Protein AF-A0A7C5VMV7-F1 (afdb_monomer_lite)

Radius of gyration: 16.01 Å; chains: 1; bounding box: 42×40×42 Å

Foldseek 3Di:
DDFPDAFFKKKKKFFKDQADDPPQPDPEQPVVQCCAQQNDVSDPDDDDPNLLPPCVQFKHWDDKDFQQDPDPDDDPDDRDYTRIMMTMIGTPDTDGSVVVVVSVVSVVVSLVVQQPPNDSRMGTVDMDMDTHNDDDDD

Sequence (138 aa):
MEPIRNFDYLILVVRWAYLPSHDAITRNVPSEARRILVGPVATGTKKYPWVLEGLTDFLEIYDFALIKPIEHKVGQGRVGPAEGAIAIYKFKKELSNELLRDVVAKIGNFCEEWKKQGKYGNKIISYEINLAKTLVYR

Structure (mmCIF, N/CA/C/O backbone):
data_AF-A0A7C5VMV7-F1
#
_entry.id   AF-A0A7C5VMV7-F1
#
loop_
_atom_site.group_PDB
_atom_site.id
_atom_site.type_symbol
_atom_site.label_atom_id
_atom_site.label_alt_id
_atom_site.label_comp_id
_atom_site.label_asym_id
_atom_site.label_entity_id
_atom_site.label_seq_id
_atom_site.pdbx_PDB_ins_code
_atom_site.Cartn_x
_atom_site.Cartn_y
_atom_site.Cartn_z
_atom_site.occupancy
_atom_site.B_iso_or_equiv
_atom_site.auth_seq_id
_atom_site.auth_comp_id
_atom_site.auth_asym_id
_atom_site.auth_atom_id
_atom_site.pdbx_PDB_model_num
ATOM 1 N N . MET A 1 1 ? -17.187 19.596 9.063 1.00 40.62 1 MET A N 1
ATOM 2 C CA . MET A 1 1 ? -16.640 18.358 8.470 1.00 40.62 1 MET A CA 1
ATOM 3 C C . MET A 1 1 ? -17.151 17.196 9.292 1.00 40.62 1 MET A C 1
ATOM 5 O O . MET A 1 1 ? -16.853 17.154 10.480 1.00 40.62 1 MET A O 1
ATOM 9 N N . GLU A 1 2 ? -17.966 16.324 8.704 1.00 39.69 2 GLU A N 1
ATOM 10 C CA . GLU A 1 2 ? -18.424 15.108 9.383 1.00 39.69 2 GLU A CA 1
ATOM 11 C C . GLU A 1 2 ? -17.229 14.216 9.760 1.00 39.69 2 GLU A C 1
ATOM 13 O O . GLU A 1 2 ? -16.230 14.184 9.031 1.00 39.69 2 GLU A O 1
ATOM 18 N N . PRO A 1 3 ? -17.280 13.515 10.907 1.00 47.75 3 PRO A N 1
ATOM 19 C CA . PRO A 1 3 ? -16.237 12.573 11.271 1.00 47.75 3 PRO A CA 1
ATOM 20 C C . PRO A 1 3 ? -16.222 11.413 10.266 1.00 47.75 3 PRO A C 1
ATOM 22 O O . PRO A 1 3 ? -17.247 10.791 10.003 1.00 47.75 3 PRO A O 1
ATOM 25 N N . ILE A 1 4 ? -15.037 11.125 9.732 1.00 53.22 4 ILE A N 1
ATOM 26 C CA . ILE A 1 4 ? -14.730 10.003 8.838 1.00 53.22 4 ILE A CA 1
ATOM 27 C C . ILE A 1 4 ? -14.940 8.697 9.637 1.00 53.22 4 ILE A C 1
ATOM 29 O O . ILE A 1 4 ? -14.017 8.203 10.268 1.00 53.22 4 ILE A O 1
ATOM 33 N N . ARG A 1 5 ? -16.171 8.169 9.726 1.00 55.53 5 ARG A N 1
ATOM 34 C CA . ARG A 1 5 ? -16.483 7.007 10.585 1.00 55.53 5 ARG A CA 1
ATOM 35 C C . ARG A 1 5 ? -16.577 5.693 9.801 1.00 55.53 5 ARG A C 1
ATOM 37 O O . ARG A 1 5 ? -17.325 5.593 8.834 1.00 55.53 5 ARG A O 1
ATOM 44 N N . ASN A 1 6 ? -15.878 4.690 10.337 1.00 71.62 6 ASN A N 1
ATOM 45 C CA . ASN A 1 6 ? -15.958 3.244 10.086 1.00 71.62 6 ASN A CA 1
ATOM 46 C C . ASN A 1 6 ? -15.569 2.771 8.679 1.00 71.62 6 ASN A C 1
ATOM 48 O O . ASN A 1 6 ? -16.422 2.526 7.826 1.00 71.62 6 ASN A O 1
ATOM 52 N N . PHE A 1 7 ? -14.265 2.554 8.496 1.00 85.56 7 PHE A N 1
ATOM 53 C CA . PHE A 1 7 ? -13.712 1.750 7.410 1.00 85.56 7 PHE A CA 1
ATOM 54 C C . PHE A 1 7 ? -13.133 0.473 7.994 1.00 85.56 7 PHE A C 1
ATOM 56 O O . PHE A 1 7 ? -12.380 0.527 8.964 1.00 85.56 7 PHE A O 1
ATOM 63 N N . ASP A 1 8 ? -13.447 -0.649 7.363 1.00 89.19 8 ASP A N 1
ATOM 64 C CA . ASP A 1 8 ? -12.906 -1.947 7.752 1.00 89.19 8 ASP A CA 1
ATOM 65 C C . ASP A 1 8 ? -11.625 -2.251 6.969 1.00 89.19 8 ASP A C 1
ATOM 67 O O . ASP A 1 8 ? -10.788 -3.033 7.422 1.00 89.19 8 ASP A O 1
ATOM 71 N N . TYR A 1 9 ? -11.433 -1.587 5.822 1.00 92.00 9 TYR A N 1
ATOM 72 C CA . TYR A 1 9 ? -10.356 -1.872 4.888 1.00 92.00 9 TYR A CA 1
ATOM 73 C C . TYR A 1 9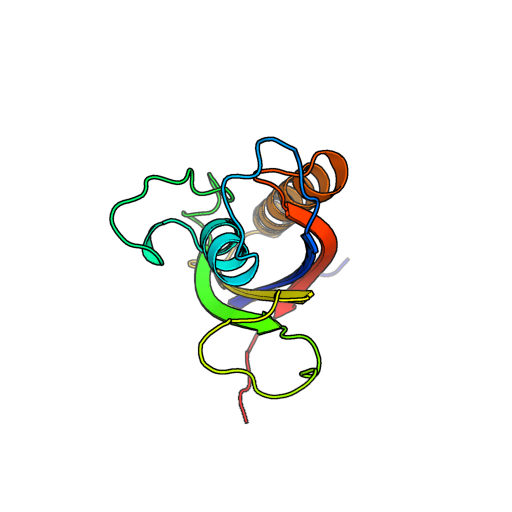 ? -9.650 -0.619 4.369 1.00 92.00 9 TYR A C 1
ATOM 75 O O . TYR A 1 9 ? -10.269 0.415 4.100 1.00 92.00 9 TYR A O 1
ATOM 83 N N . LEU A 1 10 ? -8.347 -0.764 4.146 1.00 93.44 10 LEU A N 1
ATOM 84 C CA . LEU A 1 10 ? -7.505 0.135 3.371 1.00 93.44 10 LEU A CA 1
ATOM 85 C C . LEU A 1 10 ? -7.026 -0.607 2.126 1.00 93.44 10 LEU A C 1
ATOM 87 O O . LEU A 1 10 ? -6.459 -1.691 2.215 1.00 93.44 10 LEU A O 1
ATOM 91 N N . ILE A 1 11 ? -7.240 -0.018 0.959 1.00 93.94 11 ILE A N 1
ATOM 92 C CA . ILE A 1 11 ? -6.864 -0.579 -0.334 1.00 93.94 11 ILE A CA 1
ATOM 93 C C . ILE A 1 11 ? -5.749 0.289 -0.902 1.00 93.94 11 ILE A C 1
ATOM 95 O O . ILE A 1 11 ? -5.941 1.482 -1.130 1.00 93.94 11 ILE A O 1
ATOM 99 N N . LEU A 1 12 ? -4.590 -0.314 -1.136 1.00 93.56 12 LEU A N 1
ATOM 100 C CA . LEU A 1 12 ? -3.444 0.320 -1.765 1.00 93.56 12 LEU A CA 1
ATOM 101 C C . LEU A 1 12 ? -3.254 -0.264 -3.160 1.00 93.56 12 LEU A C 1
ATOM 103 O O . LEU A 1 12 ? -2.938 -1.444 -3.312 1.00 93.56 12 LEU A O 1
ATOM 107 N N . VAL A 1 13 ? -3.402 0.578 -4.174 1.00 93.06 13 VAL A N 1
ATOM 108 C CA . VAL A 1 13 ? -3.059 0.242 -5.556 1.00 93.06 13 VAL A CA 1
ATOM 109 C C . VAL A 1 13 ? -1.739 0.916 -5.883 1.00 93.06 13 VAL A C 1
ATOM 111 O O . VAL A 1 13 ? -1.579 2.106 -5.643 1.00 93.06 13 VAL A O 1
ATOM 114 N N . VAL A 1 14 ? -0.786 0.175 -6.435 1.00 90.69 14 VAL A N 1
ATOM 115 C CA . VAL A 1 14 ? 0.535 0.688 -6.818 1.00 90.69 14 VAL A CA 1
ATOM 116 C C . VAL A 1 14 ? 0.879 0.245 -8.230 1.00 90.69 14 VAL A C 1
ATOM 118 O O . VAL A 1 14 ? 0.661 -0.909 -8.593 1.00 90.69 14 VAL A O 1
ATOM 121 N N . ARG A 1 15 ? 1.455 1.147 -9.026 1.00 87.69 15 ARG A N 1
ATOM 122 C CA . ARG A 1 15 ? 2.067 0.823 -10.321 1.00 87.69 15 ARG A CA 1
ATOM 123 C C . ARG A 1 15 ? 3.576 0.923 -10.221 1.00 87.69 15 ARG A C 1
ATOM 125 O O . ARG A 1 15 ? 4.095 1.878 -9.643 1.00 87.69 15 ARG A O 1
ATOM 132 N N . TRP A 1 16 ? 4.270 -0.038 -10.812 1.00 82.19 16 TRP A N 1
ATOM 133 C CA . TRP A 1 16 ? 5.720 -0.166 -10.709 1.00 82.19 16 TRP A CA 1
ATOM 134 C C . TRP A 1 16 ? 6.387 0.019 -12.069 1.00 82.19 16 TRP A C 1
ATOM 136 O O . TRP A 1 16 ? 5.893 -0.454 -13.088 1.00 82.19 16 TRP A O 1
ATOM 146 N N . ALA A 1 17 ? 7.547 0.669 -12.065 1.00 72.56 17 ALA A N 1
ATOM 147 C CA . ALA A 1 17 ? 8.524 0.603 -13.138 1.00 72.56 17 ALA A CA 1
ATOM 148 C C . ALA A 1 17 ? 9.683 -0.277 -12.678 1.00 72.56 17 ALA A C 1
ATOM 150 O O . ALA A 1 17 ? 10.221 -0.091 -11.580 1.00 72.56 17 ALA A O 1
ATOM 151 N N . TYR A 1 18 ? 10.104 -1.188 -13.551 1.00 69.12 18 TYR A N 1
ATOM 152 C CA . TYR A 1 18 ? 11.410 -1.809 -13.417 1.00 69.12 18 TYR A CA 1
ATOM 153 C C . TYR A 1 18 ? 12.468 -0.808 -13.881 1.00 69.12 18 TYR A C 1
ATOM 155 O O . TYR A 1 18 ? 12.476 -0.400 -15.043 1.00 69.12 18 TYR A O 1
ATOM 163 N N . LEU A 1 19 ? 13.344 -0.403 -12.966 1.00 65.19 19 LEU A N 1
ATOM 164 C CA . LEU A 1 19 ? 14.512 0.407 -13.280 1.00 65.19 19 LEU A CA 1
ATOM 165 C C . LEU A 1 19 ? 15.744 -0.480 -13.118 1.00 65.19 19 LEU A C 1
ATOM 167 O O . LEU A 1 19 ? 16.215 -0.646 -11.990 1.00 65.19 19 LEU A O 1
ATOM 171 N N . PRO A 1 20 ? 16.264 -1.079 -14.203 1.00 55.56 20 PRO A N 1
ATOM 172 C CA . PRO A 1 20 ? 17.488 -1.854 -14.108 1.00 55.56 20 PRO A CA 1
ATOM 173 C C . PRO A 1 20 ? 18.629 -0.927 -13.674 1.00 55.56 20 PRO A C 1
ATOM 175 O O . PRO A 1 20 ? 19.064 -0.073 -14.441 1.00 55.56 20 PRO A O 1
ATOM 178 N N . SER A 1 21 ? 19.116 -1.087 -12.445 1.00 53.41 21 SER A N 1
ATOM 179 C CA . SER A 1 21 ? 20.446 -0.615 -12.058 1.00 53.41 21 SER A CA 1
ATOM 180 C C . SER A 1 21 ? 21.458 -1.740 -12.280 1.00 53.41 21 SER A C 1
ATOM 182 O O . SER A 1 21 ? 21.088 -2.917 -12.286 1.00 53.41 21 SER A O 1
ATOM 184 N N . HIS A 1 22 ? 22.739 -1.396 -12.455 1.00 49.38 22 HIS A N 1
ATOM 185 C CA . HIS A 1 22 ? 23.814 -2.390 -12.587 1.00 49.38 22 HIS A CA 1
ATOM 186 C C . HIS A 1 22 ? 23.861 -3.386 -11.407 1.00 49.38 22 HIS A C 1
ATOM 188 O O . HIS A 1 22 ? 24.252 -4.532 -11.610 1.00 49.38 22 HIS A O 1
ATOM 194 N N . ASP A 1 23 ? 23.353 -2.986 -10.233 1.00 43.16 23 ASP A N 1
ATOM 195 C CA . ASP A 1 23 ? 23.278 -3.787 -9.002 1.00 43.16 23 ASP A CA 1
ATOM 196 C C . ASP A 1 23 ? 21.878 -4.375 -8.718 1.00 43.16 23 ASP A C 1
ATOM 198 O O . ASP A 1 23 ? 21.591 -4.817 -7.602 1.00 43.16 23 ASP A O 1
ATOM 202 N N . ALA A 1 24 ? 20.952 -4.358 -9.684 1.00 47.16 24 ALA A N 1
ATOM 203 C CA . ALA A 1 24 ? 19.600 -4.872 -9.474 1.00 47.16 24 ALA A CA 1
ATOM 204 C C . ALA A 1 24 ? 19.610 -6.406 -9.308 1.00 47.16 24 ALA A C 1
ATOM 206 O O . ALA A 1 24 ? 19.639 -7.170 -10.272 1.00 47.16 24 ALA A O 1
ATOM 207 N N . ILE A 1 25 ? 19.540 -6.869 -8.055 1.00 47.16 25 ILE A N 1
ATOM 208 C CA . ILE A 1 25 ? 19.552 -8.298 -7.681 1.00 47.16 25 ILE A CA 1
ATOM 209 C C . ILE A 1 25 ? 18.285 -9.037 -8.162 1.00 47.16 25 ILE A C 1
ATOM 211 O O . ILE A 1 25 ? 18.271 -10.267 -8.254 1.00 47.16 25 ILE A O 1
ATOM 215 N N . THR A 1 26 ? 17.195 -8.323 -8.465 1.00 49.25 26 THR A N 1
ATOM 216 C CA . THR A 1 26 ? 15.878 -8.937 -8.685 1.00 49.25 26 THR A CA 1
ATOM 217 C C . THR A 1 26 ? 15.340 -8.666 -10.086 1.00 49.25 26 THR A C 1
ATOM 219 O O . THR A 1 26 ? 15.175 -7.528 -10.503 1.00 49.25 26 THR A O 1
ATOM 222 N N . ARG A 1 27 ? 15.052 -9.747 -10.823 1.00 52.59 27 ARG A N 1
ATOM 223 C CA . ARG A 1 27 ? 14.451 -9.710 -12.171 1.00 52.59 27 ARG A CA 1
ATOM 224 C C . ARG A 1 27 ? 12.914 -9.786 -12.158 1.00 52.59 27 ARG A C 1
ATOM 226 O O . ARG A 1 27 ? 12.304 -9.702 -13.215 1.00 52.59 27 ARG A O 1
ATOM 233 N N . ASN A 1 28 ? 12.294 -9.956 -10.982 1.00 60.16 28 ASN A N 1
ATOM 234 C CA . ASN A 1 28 ? 10.862 -10.241 -10.828 1.00 60.16 28 ASN A CA 1
ATOM 235 C C . ASN A 1 28 ? 10.148 -9.196 -9.950 1.00 60.16 28 ASN A C 1
ATOM 237 O O . ASN A 1 28 ? 9.960 -9.404 -8.749 1.00 60.16 28 ASN A O 1
ATOM 241 N N . VAL A 1 29 ? 9.652 -8.128 -10.584 1.00 63.09 29 VAL A N 1
ATOM 242 C CA . VAL A 1 29 ? 8.714 -7.143 -9.998 1.00 63.09 29 VAL A CA 1
ATOM 243 C C . VAL A 1 29 ? 7.538 -7.806 -9.243 1.00 63.09 29 VAL A C 1
ATOM 245 O O . VAL A 1 29 ? 7.231 -7.361 -8.139 1.00 63.09 29 VAL A O 1
ATOM 248 N N . PRO A 1 30 ? 6.924 -8.912 -9.731 1.00 66.06 30 PRO A N 1
ATOM 249 C CA . PRO A 1 30 ? 5.849 -9.624 -9.025 1.00 66.06 30 PRO A CA 1
ATOM 250 C C . PRO A 1 30 ? 6.167 -10.054 -7.585 1.00 66.06 30 PRO A C 1
ATOM 252 O O . PRO A 1 30 ? 5.376 -9.835 -6.666 1.00 66.06 30 PRO A O 1
ATOM 255 N N . SER A 1 31 ? 7.321 -10.696 -7.377 1.00 68.31 31 SER A N 1
ATOM 256 C CA . SER A 1 31 ? 7.712 -11.208 -6.059 1.00 68.31 31 SER A CA 1
ATOM 257 C C . SER A 1 31 ? 8.140 -10.088 -5.120 1.00 68.31 31 SER A C 1
ATOM 259 O O . SER A 1 31 ? 7.908 -10.184 -3.918 1.00 68.31 31 SER A O 1
ATOM 261 N N . GLU A 1 32 ? 8.736 -9.028 -5.667 1.00 73.50 32 GLU A N 1
ATOM 262 C CA . GLU A 1 32 ? 9.145 -7.863 -4.887 1.00 73.50 32 GLU A CA 1
ATOM 263 C C . GLU A 1 32 ? 7.936 -7.037 -4.456 1.00 73.50 32 GLU A C 1
ATOM 265 O O . GLU A 1 32 ? 7.811 -6.754 -3.272 1.00 73.50 32 GLU A O 1
ATOM 270 N N . ALA A 1 33 ? 6.983 -6.748 -5.347 1.00 78.06 33 ALA A N 1
ATOM 271 C CA . ALA A 1 33 ? 5.763 -6.021 -4.989 1.00 78.06 33 ALA A CA 1
ATOM 272 C C . ALA A 1 33 ? 5.016 -6.701 -3.831 1.00 78.06 33 ALA A C 1
ATOM 274 O O . ALA A 1 33 ? 4.597 -6.037 -2.884 1.00 78.06 33 ALA A O 1
ATOM 275 N N . ARG A 1 34 ? 4.925 -8.039 -3.849 1.00 78.12 34 ARG A N 1
ATOM 276 C CA . ARG A 1 34 ? 4.353 -8.792 -2.727 1.00 78.12 34 ARG A CA 1
ATOM 277 C C . ARG A 1 34 ? 5.170 -8.607 -1.452 1.00 78.12 34 ARG A C 1
ATOM 279 O O . ARG A 1 34 ? 4.604 -8.253 -0.430 1.00 78.12 34 ARG A O 1
ATOM 286 N N . ARG A 1 35 ? 6.490 -8.803 -1.496 1.00 75.12 35 ARG A N 1
ATOM 287 C CA . ARG A 1 35 ? 7.370 -8.623 -0.323 1.00 75.12 35 ARG A CA 1
ATOM 288 C C . ARG A 1 35 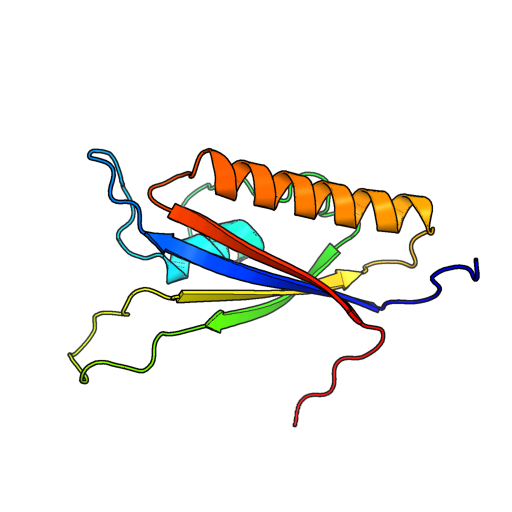? 7.263 -7.227 0.281 1.00 75.12 35 ARG A C 1
ATOM 290 O O . ARG A 1 35 ? 7.201 -7.090 1.496 1.00 75.12 35 ARG A O 1
ATOM 297 N N . ILE A 1 36 ? 7.235 -6.215 -0.574 1.00 77.62 36 ILE A N 1
ATOM 298 C CA . ILE A 1 36 ? 7.239 -4.808 -0.197 1.00 7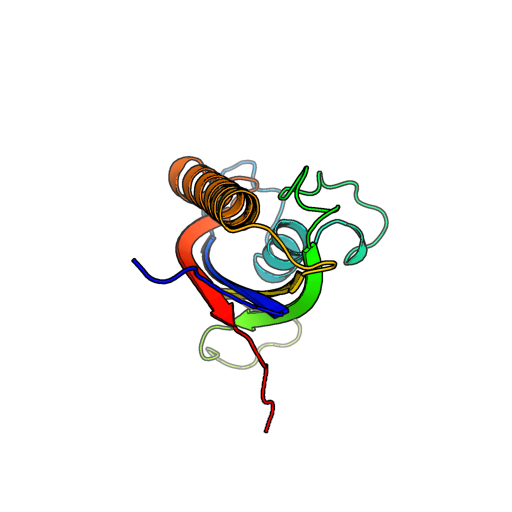7.62 36 ILE A CA 1
ATOM 299 C C . ILE A 1 36 ? 5.932 -4.429 0.505 1.00 77.62 36 ILE A C 1
ATOM 301 O O . ILE A 1 36 ? 5.966 -3.811 1.567 1.00 77.62 36 ILE A O 1
ATOM 305 N N . LEU A 1 37 ? 4.791 -4.826 -0.064 1.00 82.50 37 LEU A N 1
ATOM 306 C CA . LEU A 1 37 ? 3.474 -4.422 0.436 1.00 82.50 37 LEU A CA 1
ATOM 307 C C . LEU A 1 37 ? 2.938 -5.346 1.537 1.00 82.50 37 LEU A C 1
ATOM 309 O O . LEU A 1 37 ? 2.221 -4.896 2.427 1.00 82.50 37 LEU A O 1
ATOM 313 N N . VAL A 1 38 ? 3.274 -6.635 1.483 1.00 77.75 38 VAL A N 1
ATOM 314 C CA . VAL A 1 38 ? 2.706 -7.680 2.353 1.00 77.75 38 VAL A CA 1
ATOM 315 C C . VAL A 1 38 ? 3.671 -8.089 3.467 1.00 77.75 38 VAL A C 1
ATOM 317 O O . VAL A 1 38 ? 3.241 -8.552 4.520 1.00 77.75 38 VAL A O 1
ATOM 320 N N . GLY A 1 39 ? 4.974 -7.886 3.275 1.00 67.38 39 GLY A N 1
ATOM 321 C CA . GLY A 1 39 ? 5.996 -8.279 4.236 1.00 67.38 39 GLY A CA 1
ATOM 322 C C . GLY A 1 39 ? 6.436 -9.750 4.125 1.00 67.38 39 GLY A C 1
ATOM 323 O O . GLY A 1 39 ? 6.000 -10.497 3.242 1.00 67.38 39 GLY A O 1
ATOM 324 N N . PRO A 1 40 ? 7.342 -10.184 5.020 1.00 55.00 40 PRO A N 1
ATOM 325 C CA . PRO A 1 40 ? 8.079 -11.445 4.904 1.00 55.00 40 PRO A CA 1
ATOM 326 C C . PRO A 1 40 ? 7.240 -12.713 5.114 1.00 55.00 40 PRO A C 1
ATOM 328 O O . PRO A 1 40 ? 7.666 -13.775 4.673 1.00 55.00 40 PRO A O 1
ATOM 331 N N . VAL A 1 41 ? 6.034 -12.630 5.694 1.00 50.66 41 VAL A N 1
ATOM 332 C CA . VAL A 1 41 ? 5.124 -13.790 5.857 1.00 50.66 41 VAL A CA 1
ATOM 333 C C . VAL A 1 41 ? 4.764 -14.423 4.500 1.00 50.66 41 VAL A C 1
ATOM 335 O O . VAL A 1 41 ? 4.421 -15.599 4.418 1.00 50.66 41 VAL A O 1
ATOM 338 N N . ALA A 1 42 ? 4.907 -13.668 3.407 1.00 51.00 42 ALA A N 1
ATOM 339 C CA . ALA A 1 42 ? 4.627 -14.121 2.051 1.00 51.00 42 ALA A CA 1
ATOM 340 C C . ALA A 1 42 ? 5.811 -14.796 1.325 1.00 51.00 42 ALA A C 1
ATOM 342 O O . ALA A 1 42 ? 5.646 -15.185 0.166 1.00 51.00 42 ALA A O 1
ATOM 343 N N . THR A 1 43 ? 7.000 -14.936 1.935 1.00 43.56 43 THR A N 1
ATOM 344 C CA . THR A 1 43 ? 8.169 -15.548 1.272 1.00 43.56 43 THR A CA 1
ATOM 345 C C . THR A 1 43 ? 9.027 -16.399 2.208 1.00 43.56 43 THR A C 1
ATOM 347 O O . THR A 1 43 ? 9.142 -16.091 3.383 1.00 43.56 43 THR A O 1
ATOM 350 N N . GLY A 1 44 ? 9.659 -17.454 1.671 1.00 45.06 44 GLY A N 1
ATOM 351 C CA . GLY A 1 44 ? 10.640 -18.288 2.384 1.00 45.06 44 GLY A CA 1
ATOM 352 C C . GLY A 1 44 ? 11.873 -17.527 2.913 1.00 45.06 44 GLY A C 1
ATOM 353 O O . GLY A 1 44 ? 11.874 -16.308 2.999 1.00 45.06 44 GLY A O 1
ATOM 354 N N . THR A 1 45 ? 12.956 -18.246 3.223 1.00 45.25 45 THR A N 1
ATOM 355 C CA . THR A 1 45 ? 14.119 -17.875 4.078 1.00 45.25 45 THR A CA 1
ATOM 356 C C . THR A 1 45 ? 14.853 -16.528 3.871 1.00 45.25 45 THR A C 1
ATOM 358 O O . THR A 1 45 ? 15.779 -16.233 4.629 1.00 45.25 45 THR A O 1
ATOM 361 N N . LYS A 1 46 ? 14.491 -15.674 2.905 1.00 49.03 46 LYS A N 1
ATOM 362 C CA . LYS A 1 46 ? 15.117 -14.355 2.711 1.00 49.03 46 LYS A CA 1
ATOM 363 C C . LYS A 1 46 ? 14.515 -13.306 3.654 1.00 49.03 46 LYS A C 1
ATOM 365 O O . LYS A 1 46 ? 13.330 -13.000 3.577 1.00 49.03 46 LYS A O 1
ATOM 370 N N . LYS A 1 47 ? 15.360 -12.706 4.497 1.00 47.62 47 LYS A N 1
ATOM 371 C CA . LYS A 1 47 ? 15.003 -11.589 5.384 1.00 47.62 47 LYS A CA 1
ATOM 372 C C . LYS A 1 47 ? 14.957 -10.282 4.588 1.00 47.62 47 LYS A C 1
ATOM 374 O O . LYS A 1 47 ? 15.995 -9.674 4.350 1.00 47.62 47 LYS A O 1
ATOM 379 N N . TYR A 1 48 ? 13.765 -9.867 4.173 1.00 50.22 48 TYR A N 1
ATOM 380 C CA . TYR A 1 48 ? 13.523 -8.503 3.700 1.00 50.22 48 TYR A CA 1
ATOM 381 C C . TYR A 1 48 ? 12.941 -7.678 4.855 1.00 50.22 48 TYR A C 1
ATOM 383 O O . TYR A 1 48 ? 12.089 -8.204 5.579 1.00 50.22 48 TYR A O 1
ATOM 391 N N . PRO A 1 49 ? 13.375 -6.421 5.055 1.00 53.50 49 PRO A N 1
ATOM 392 C CA . PRO A 1 49 ? 12.730 -5.540 6.019 1.00 53.50 49 PRO A CA 1
ATOM 393 C C . PRO A 1 49 ? 11.273 -5.345 5.591 1.00 53.50 49 PRO A C 1
ATOM 395 O O . PRO A 1 49 ? 10.992 -5.093 4.417 1.00 53.50 49 PRO A O 1
ATOM 398 N N . TRP A 1 50 ? 10.333 -5.518 6.518 1.00 62.28 50 TRP A N 1
ATOM 399 C CA . TRP A 1 50 ? 8.936 -5.221 6.233 1.00 62.28 50 TRP A CA 1
ATOM 400 C C . TRP A 1 50 ? 8.804 -3.712 6.069 1.00 62.28 50 TRP A C 1
ATOM 402 O O . TRP A 1 50 ? 9.055 -2.962 7.004 1.00 62.28 50 TRP A O 1
ATOM 412 N N . VAL A 1 51 ? 8.469 -3.262 4.863 1.00 63.06 51 VAL A N 1
ATOM 413 C CA . VAL A 1 51 ? 8.645 -1.847 4.520 1.00 63.06 51 VAL A CA 1
ATOM 414 C C . VAL A 1 51 ? 7.515 -0.952 5.045 1.00 63.06 51 VAL A C 1
ATOM 416 O O . VAL A 1 51 ? 7.690 0.256 5.156 1.00 63.06 51 VAL A O 1
ATOM 419 N N . LEU A 1 52 ? 6.386 -1.541 5.452 1.00 71.94 52 LEU A N 1
ATOM 420 C CA . LEU A 1 52 ? 5.314 -0.864 6.192 1.00 71.94 52 LEU A CA 1
ATOM 421 C C . LEU A 1 52 ? 5.512 -1.009 7.710 1.00 71.94 52 LEU A C 1
ATOM 423 O O . LEU A 1 52 ? 4.605 -1.393 8.452 1.00 71.94 52 LEU A O 1
ATOM 427 N N . GLU A 1 53 ? 6.733 -0.745 8.164 1.00 69.00 53 GLU A N 1
ATOM 428 C CA . GLU A 1 53 ? 7.110 -0.820 9.571 1.00 69.00 53 GLU A CA 1
ATOM 429 C C . GLU A 1 53 ? 6.246 0.123 10.430 1.00 69.00 53 GLU A C 1
ATOM 431 O O . GLU A 1 53 ? 5.915 1.245 10.040 1.00 69.00 53 GLU A O 1
ATOM 436 N N . GLY A 1 54 ? 5.829 -0.347 11.609 1.00 75.50 54 GLY A N 1
ATOM 437 C CA . GLY A 1 54 ? 5.012 0.439 12.541 1.00 75.50 54 GLY A CA 1
ATOM 438 C C . GLY A 1 54 ? 3.533 0.601 12.159 1.00 75.50 54 GLY A C 1
ATOM 439 O O . GLY A 1 54 ? 2.823 1.365 12.817 1.00 75.50 54 GLY A O 1
ATOM 440 N N . LEU A 1 55 ? 3.052 -0.096 11.121 1.00 85.81 55 LEU A N 1
ATOM 441 C CA . LEU A 1 55 ? 1.619 -0.201 10.786 1.00 85.81 55 LEU A CA 1
ATOM 442 C C . LEU A 1 55 ? 0.996 -1.545 11.182 1.00 85.81 55 LEU A C 1
ATOM 444 O O . LEU A 1 55 ? -0.215 -1.732 11.102 1.00 85.81 55 LEU A O 1
ATOM 448 N N . THR A 1 56 ? 1.824 -2.464 11.660 1.00 81.88 56 THR A N 1
ATOM 449 C CA . THR A 1 56 ? 1.516 -3.868 11.952 1.00 81.88 56 THR A CA 1
ATOM 450 C C . THR A 1 56 ? 0.480 -4.042 13.060 1.00 81.88 56 THR A C 1
ATOM 452 O O . THR A 1 56 ? -0.269 -5.018 13.080 1.00 81.88 56 THR A O 1
ATOM 455 N N . ASP A 1 57 ? 0.424 -3.083 13.981 1.00 84.19 57 ASP A N 1
ATOM 456 C CA . ASP A 1 57 ? -0.500 -3.076 15.119 1.00 84.19 57 ASP A CA 1
ATOM 457 C C . ASP A 1 57 ? -1.897 -2.580 14.726 1.00 84.19 57 ASP A C 1
ATOM 459 O O . ASP A 1 57 ? -2.860 -2.733 15.480 1.00 84.19 57 ASP A O 1
ATOM 463 N N . PHE A 1 58 ? -2.010 -1.988 13.536 1.00 87.31 58 PHE A N 1
ATOM 464 C CA . PHE A 1 58 ? -3.232 -1.379 13.022 1.00 87.31 58 PHE A CA 1
ATOM 465 C C . PHE A 1 58 ? -3.789 -2.138 11.821 1.00 87.31 58 PHE A C 1
ATOM 467 O O . PHE A 1 58 ? -5.006 -2.247 11.689 1.00 87.31 58 PHE A O 1
ATOM 474 N N . LEU A 1 59 ? -2.910 -2.675 10.976 1.00 87.94 59 LEU A N 1
ATOM 475 C CA . LEU A 1 59 ? -3.249 -3.318 9.715 1.00 87.94 59 LEU A CA 1
ATOM 476 C C . LEU A 1 59 ? -2.878 -4.802 9.731 1.00 87.94 59 LEU A C 1
ATOM 478 O O . LEU A 1 59 ? -1.808 -5.199 10.195 1.00 87.94 59 LEU A O 1
ATOM 482 N N . GLU A 1 60 ? -3.753 -5.623 9.167 1.00 87.56 60 GLU A N 1
ATOM 483 C CA . GLU A 1 60 ? -3.450 -6.987 8.740 1.00 87.56 60 GLU A CA 1
ATOM 484 C C . GLU A 1 60 ? -3.702 -7.138 7.244 1.00 87.56 60 GLU A C 1
ATOM 486 O O . GLU A 1 60 ? -4.543 -6.447 6.676 1.00 87.56 60 GLU A O 1
ATOM 491 N N . ILE A 1 61 ? -2.966 -8.03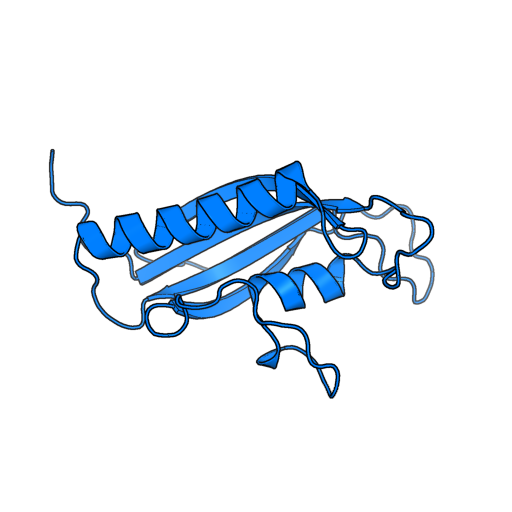3 6.591 1.00 87.56 61 ILE A N 1
ATOM 492 C CA . ILE A 1 61 ? -3.172 -8.306 5.168 1.00 87.56 61 ILE A CA 1
ATOM 493 C C . ILE A 1 61 ? -4.462 -9.100 5.019 1.00 87.56 61 ILE A C 1
ATOM 495 O O . ILE A 1 61 ? -4.579 -10.189 5.575 1.00 87.56 61 ILE A O 1
ATOM 499 N N . TYR A 1 62 ? -5.395 -8.561 4.243 1.00 87.31 62 TYR A N 1
ATOM 500 C CA . TYR A 1 62 ? -6.613 -9.256 3.855 1.00 87.31 62 TYR A CA 1
ATOM 501 C C . TYR A 1 62 ? -6.441 -9.964 2.509 1.00 87.31 62 TYR A C 1
ATOM 503 O O . TYR A 1 62 ? -6.714 -11.156 2.409 1.00 87.31 62 TYR A O 1
ATOM 511 N N . ASP A 1 63 ? -5.943 -9.252 1.493 1.00 88.50 63 ASP A N 1
ATOM 512 C CA . ASP A 1 63 ? -5.731 -9.811 0.155 1.00 88.50 63 ASP A CA 1
ATOM 513 C C . ASP A 1 63 ? -4.588 -9.095 -0.587 1.00 88.50 63 ASP A C 1
ATOM 515 O O . ASP A 1 63 ? -4.197 -7.973 -0.250 1.00 88.50 63 ASP A O 1
ATOM 519 N N . PHE A 1 64 ? -4.037 -9.750 -1.605 1.00 86.75 64 PHE A N 1
ATOM 520 C CA . PHE A 1 64 ? -3.020 -9.198 -2.488 1.00 86.75 64 PHE A CA 1
ATOM 521 C C . PHE A 1 64 ? -3.157 -9.764 -3.902 1.00 86.75 64 PHE A C 1
ATOM 523 O O . PHE A 1 64 ? -3.100 -10.977 -4.109 1.00 86.75 64 PHE A O 1
ATOM 530 N N . ALA A 1 65 ? -3.202 -8.877 -4.892 1.00 86.56 65 ALA A N 1
ATOM 531 C CA . ALA A 1 65 ? -3.249 -9.237 -6.301 1.00 86.56 65 ALA A CA 1
ATOM 532 C C . ALA A 1 65 ? -2.175 -8.500 -7.104 1.00 86.56 65 ALA A C 1
ATOM 534 O O . ALA A 1 65 ? -1.833 -7.351 -6.831 1.00 86.56 65 ALA A O 1
ATOM 535 N N . LEU A 1 66 ? -1.658 -9.157 -8.141 1.00 85.19 66 LEU A N 1
ATOM 536 C CA . LEU A 1 66 ? -0.763 -8.536 -9.115 1.00 85.19 66 LEU A CA 1
ATOM 537 C C . LEU A 1 66 ? -1.561 -8.082 -10.329 1.00 85.19 66 LEU A C 1
ATOM 539 O O . LEU A 1 66 ? -2.318 -8.863 -10.903 1.00 85.19 66 LEU A O 1
ATOM 543 N N . ILE A 1 67 ? -1.318 -6.853 -10.766 1.00 81.75 67 ILE A N 1
ATOM 544 C CA . ILE A 1 67 ? -1.829 -6.331 -12.028 1.00 81.75 67 ILE A CA 1
ATOM 545 C C . ILE A 1 67 ? -0.808 -6.710 -13.097 1.00 81.75 67 ILE A C 1
ATOM 547 O O . ILE A 1 67 ? 0.274 -6.122 -13.190 1.00 81.75 67 ILE A O 1
ATOM 551 N N . LYS A 1 68 ? -1.121 -7.757 -13.859 1.00 73.19 68 LYS A N 1
ATOM 552 C CA . LYS A 1 68 ? -0.285 -8.199 -14.976 1.00 73.19 68 LYS A CA 1
ATOM 553 C C . LYS A 1 68 ? -0.556 -7.331 -16.212 1.00 73.19 68 LYS A C 1
ATOM 555 O O . LYS A 1 68 ? -1.708 -6.957 -16.426 1.00 73.19 68 LYS A O 1
ATOM 560 N N . PRO A 1 69 ? 0.467 -7.046 -17.034 1.00 65.50 69 PRO A N 1
ATOM 561 C CA . PRO A 1 69 ? 0.262 -6.493 -18.365 1.00 65.50 69 PRO A CA 1
ATOM 562 C C . PRO A 1 69 ? -0.615 -7.445 -19.180 1.00 65.50 69 PRO A C 1
ATOM 564 O O . PRO A 1 69 ? -0.594 -8.662 -18.966 1.00 65.50 69 PRO A O 1
ATOM 567 N N . ILE A 1 70 ? -1.348 -6.897 -20.146 1.00 60.75 70 ILE A N 1
ATOM 568 C CA . ILE A 1 70 ? -2.031 -7.695 -21.169 1.00 60.75 70 ILE A CA 1
ATOM 569 C C . ILE A 1 70 ? -0.944 -8.506 -21.900 1.00 60.75 70 ILE A C 1
ATOM 571 O O . ILE A 1 70 ? -0.002 -7.931 -22.442 1.00 60.75 70 ILE A O 1
ATOM 575 N N . GLU A 1 71 ? -1.006 -9.840 -21.838 1.00 54.19 71 GLU A N 1
ATOM 576 C CA . GLU A 1 71 ? 0.089 -10.720 -22.268 1.00 54.19 71 GLU A CA 1
ATOM 577 C C . GLU A 1 71 ? 0.517 -10.491 -23.730 1.00 54.19 71 GLU A C 1
ATOM 579 O O . GLU A 1 71 ? -0.245 -10.717 -24.670 1.00 54.19 71 GLU A O 1
ATOM 584 N N . HIS A 1 72 ? 1.800 -10.181 -23.940 1.00 45.41 72 HIS A N 1
ATOM 585 C CA . HIS A 1 72 ? 2.475 -10.476 -25.201 1.00 45.41 72 HIS A CA 1
ATOM 586 C C . HIS A 1 72 ? 2.911 -11.949 -25.191 1.00 45.41 72 HIS A C 1
ATOM 588 O O . HIS A 1 72 ? 3.941 -12.280 -24.620 1.00 45.41 72 HIS A O 1
ATOM 594 N N . LYS A 1 73 ? 2.103 -12.805 -25.831 1.00 44.94 73 LYS A N 1
ATOM 595 C CA . LYS A 1 73 ? 2.362 -14.203 -26.242 1.00 44.94 73 LYS A CA 1
ATOM 596 C C . LYS A 1 73 ? 3.012 -15.139 -25.204 1.00 44.94 73 LYS A C 1
ATOM 598 O O . LYS A 1 73 ? 4.199 -15.075 -24.906 1.00 44.94 73 LYS A O 1
ATOM 603 N N . VAL A 1 74 ? 2.206 -16.118 -24.796 1.00 42.44 74 VAL A N 1
ATOM 604 C CA . VAL A 1 74 ? 2.531 -17.355 -24.070 1.00 42.44 74 VAL A CA 1
ATOM 605 C C . VAL A 1 74 ? 3.928 -17.901 -24.409 1.00 42.44 74 VAL A C 1
ATOM 607 O O . VAL A 1 74 ? 4.151 -18.489 -25.466 1.00 42.44 74 VAL A O 1
ATOM 610 N N . GLY A 1 75 ? 4.867 -17.731 -23.479 1.00 44.56 75 GLY A N 1
ATOM 611 C CA . GLY A 1 75 ? 6.168 -18.393 -23.467 1.00 44.56 75 GLY A CA 1
ATOM 612 C C . GLY A 1 75 ? 6.338 -19.123 -22.139 1.00 44.56 75 GLY A C 1
ATOM 613 O O . GLY A 1 75 ? 6.187 -18.521 -21.076 1.00 44.56 75 GLY A O 1
ATOM 614 N N . GLN A 1 76 ? 6.610 -20.427 -22.196 1.00 35.38 76 GLN A N 1
ATOM 615 C CA . GLN A 1 76 ? 6.718 -21.309 -21.032 1.00 35.38 76 GLN A CA 1
ATOM 616 C C . GLN A 1 76 ? 7.604 -20.708 -19.921 1.00 35.38 76 GLN A C 1
ATOM 618 O O . GLN A 1 76 ? 8.790 -20.445 -20.111 1.00 35.38 76 GLN A O 1
ATOM 623 N N . GLY A 1 77 ? 7.019 -20.514 -18.736 1.00 41.78 77 GLY A N 1
ATOM 624 C CA . GLY A 1 77 ? 7.754 -20.400 -17.472 1.00 41.78 77 GLY A CA 1
ATOM 625 C C . GLY A 1 77 ? 8.390 -19.049 -17.122 1.00 41.78 77 GLY A C 1
ATOM 626 O O . GLY A 1 77 ? 9.008 -18.954 -16.063 1.00 41.78 77 GLY A O 1
ATOM 627 N N . ARG A 1 78 ? 8.240 -17.990 -17.928 1.00 42.69 78 ARG A N 1
ATOM 628 C CA . ARG A 1 78 ? 8.686 -16.639 -17.538 1.00 42.69 78 ARG A CA 1
ATOM 629 C C . ARG A 1 78 ? 7.484 -15.794 -17.133 1.00 42.69 78 ARG A C 1
ATOM 631 O O . ARG A 1 78 ? 6.720 -15.351 -17.981 1.00 42.69 78 ARG A O 1
ATOM 638 N N . VAL A 1 79 ? 7.313 -15.572 -15.829 1.00 47.12 79 VAL A N 1
ATOM 639 C CA . VAL A 1 79 ? 6.356 -14.578 -15.322 1.00 47.12 79 VAL A CA 1
ATOM 640 C C . VAL A 1 79 ? 6.811 -13.217 -15.854 1.00 47.12 79 VAL A C 1
ATOM 642 O O . VAL A 1 79 ? 7.888 -12.750 -15.491 1.00 47.12 79 VAL A O 1
ATOM 645 N N . GLY A 1 80 ? 6.033 -12.620 -16.759 1.00 51.28 80 GLY A N 1
ATOM 646 C CA . GLY A 1 80 ? 6.284 -11.264 -17.249 1.00 51.28 80 GLY A CA 1
ATOM 647 C C . GLY A 1 80 ? 6.278 -10.235 -16.106 1.00 51.28 80 GLY A C 1
ATOM 648 O O . GLY A 1 80 ? 5.795 -10.535 -15.007 1.00 51.28 80 GLY A O 1
ATOM 649 N N . PRO A 1 81 ? 6.820 -9.024 -16.324 1.00 60.41 81 PRO A N 1
ATOM 650 C CA . PRO A 1 81 ? 6.807 -7.981 -15.300 1.00 60.41 81 PRO A CA 1
ATOM 651 C C . PRO A 1 81 ? 5.357 -7.660 -14.916 1.00 60.41 81 PRO A C 1
ATOM 653 O O . PRO A 1 81 ? 4.521 -7.532 -15.799 1.00 60.41 81 PRO A O 1
ATOM 656 N N . ALA A 1 82 ? 5.037 -7.544 -13.625 1.00 64.94 82 ALA A N 1
ATOM 657 C CA . ALA A 1 82 ? 3.754 -6.971 -13.212 1.00 64.94 82 ALA A CA 1
ATOM 658 C C . ALA A 1 82 ? 3.805 -5.451 -13.414 1.00 64.94 82 ALA A C 1
ATOM 660 O O . ALA A 1 82 ? 4.797 -4.822 -13.045 1.00 64.94 82 ALA A O 1
ATOM 661 N N . GLU A 1 83 ? 2.744 -4.864 -13.966 1.00 74.69 83 GLU A N 1
ATOM 662 C CA . GLU A 1 83 ? 2.614 -3.406 -14.097 1.00 74.69 83 GLU A CA 1
ATOM 663 C C . GLU A 1 83 ? 2.211 -2.748 -12.776 1.00 74.69 83 GLU A C 1
ATOM 665 O O . GLU A 1 83 ? 2.442 -1.557 -12.561 1.00 74.69 83 GLU A O 1
ATOM 670 N N . GLY A 1 84 ? 1.590 -3.519 -11.885 1.00 85.56 84 GLY A N 1
ATOM 671 C CA . GLY A 1 84 ? 1.107 -3.025 -10.611 1.00 85.56 84 GLY A CA 1
ATOM 672 C C . GLY A 1 84 ? 0.770 -4.127 -9.620 1.00 85.56 84 GLY A C 1
ATOM 673 O O . GLY A 1 84 ? 0.891 -5.320 -9.901 1.00 85.56 84 GLY A O 1
ATOM 674 N N . ALA A 1 85 ? 0.338 -3.710 -8.441 1.00 89.06 85 ALA A N 1
ATOM 675 C CA . ALA A 1 85 ? -0.185 -4.579 -7.407 1.00 89.06 85 ALA A CA 1
ATOM 676 C C . ALA A 1 85 ? -1.305 -3.872 -6.645 1.00 89.06 85 ALA A C 1
ATOM 678 O O . ALA A 1 85 ? -1.321 -2.646 -6.535 1.00 89.06 85 ALA A O 1
ATOM 679 N N . ILE A 1 86 ? -2.220 -4.668 -6.112 1.00 90.75 86 ILE A N 1
ATOM 680 C CA . ILE A 1 86 ? -3.264 -4.247 -5.188 1.00 90.75 86 ILE A CA 1
ATOM 681 C C . ILE A 1 86 ? -2.984 -4.971 -3.878 1.00 90.75 86 ILE A C 1
ATOM 683 O O . ILE A 1 86 ? -2.891 -6.197 -3.863 1.00 90.75 86 ILE A O 1
ATOM 687 N N . ALA A 1 87 ? -2.836 -4.223 -2.794 1.00 91.00 87 ALA A N 1
ATOM 688 C CA . ALA A 1 87 ? -2.771 -4.751 -1.443 1.00 91.00 87 ALA A CA 1
ATOM 689 C C . ALA A 1 87 ? -3.990 -4.256 -0.667 1.00 91.00 87 ALA A C 1
ATOM 691 O O . ALA A 1 87 ? -4.246 -3.054 -0.597 1.00 91.00 87 ALA A O 1
ATOM 692 N N . ILE A 1 88 ? -4.745 -5.189 -0.102 1.00 91.44 88 ILE A N 1
ATOM 693 C CA . ILE A 1 88 ? -5.902 -4.899 0.733 1.00 91.44 88 ILE A CA 1
ATOM 694 C C . ILE A 1 88 ? -5.524 -5.223 2.169 1.00 91.44 88 ILE A C 1
ATOM 696 O O . ILE A 1 88 ? -5.164 -6.355 2.495 1.00 91.44 88 ILE A O 1
ATOM 700 N N . TYR A 1 89 ? -5.634 -4.221 3.028 1.00 90.94 89 TYR A N 1
ATOM 701 C CA . TYR A 1 89 ? -5.392 -4.318 4.454 1.00 90.94 89 TYR A CA 1
ATOM 702 C C . TYR A 1 89 ? -6.717 -4.216 5.192 1.00 90.94 89 TYR A C 1
ATOM 704 O O . TYR A 1 89 ? -7.539 -3.364 4.865 1.00 90.94 89 TYR A O 1
ATOM 712 N N . LYS A 1 90 ? -6.916 -5.049 6.206 1.00 90.81 90 LYS A N 1
ATOM 713 C CA . LYS A 1 90 ? -8.014 -4.911 7.158 1.00 90.81 90 LYS A CA 1
ATOM 714 C C . LYS A 1 90 ? -7.520 -4.179 8.402 1.00 90.81 90 LYS A C 1
ATOM 716 O O . LYS A 1 90 ? -6.405 -4.419 8.869 1.00 90.81 90 LYS A O 1
ATOM 721 N N . PHE A 1 91 ? -8.345 -3.290 8.944 1.00 90.75 91 PHE A N 1
ATOM 722 C CA . PHE A 1 91 ? -8.075 -2.671 10.235 1.00 90.75 91 PHE A CA 1
ATOM 723 C C . PHE A 1 91 ? -8.353 -3.668 11.363 1.00 90.75 91 PHE A C 1
ATOM 725 O O . PHE A 1 91 ? -9.434 -4.247 11.453 1.00 90.75 91 PHE A O 1
ATOM 732 N N . LYS A 1 92 ? -7.376 -3.860 12.252 1.00 88.38 92 LYS A N 1
ATOM 733 C CA . LYS A 1 92 ? -7.493 -4.786 13.395 1.00 88.38 92 LYS A CA 1
ATOM 734 C C . LYS A 1 92 ? -8.440 -4.287 14.488 1.00 88.38 92 LYS A C 1
ATOM 736 O O . LYS A 1 92 ? -8.883 -5.064 15.328 1.00 88.38 92 LYS A O 1
ATOM 741 N N . LYS A 1 93 ? -8.687 -2.979 14.519 1.00 87.94 93 LYS A N 1
ATOM 742 C CA . LYS A 1 93 ? -9.500 -2.275 15.512 1.00 87.94 93 LYS A CA 1
ATOM 743 C C . LYS A 1 93 ? -10.029 -0.984 14.907 1.00 87.94 93 LYS A C 1
ATOM 745 O O . LYS A 1 93 ? -9.422 -0.451 13.977 1.00 87.94 93 LYS A O 1
ATOM 750 N N . GLU A 1 94 ? -11.111 -0.461 15.473 1.00 86.69 94 GLU A N 1
ATOM 751 C CA . GLU A 1 94 ? -11.575 0.880 15.129 1.00 86.69 94 GLU A CA 1
ATOM 752 C C . GLU A 1 94 ? -10.477 1.905 15.444 1.00 86.69 94 GLU A C 1
ATOM 754 O O . GLU A 1 94 ? -9.861 1.887 16.515 1.00 86.69 94 GLU A O 1
ATOM 759 N N . LEU A 1 95 ? -10.204 2.783 14.480 1.00 85.81 95 LEU A N 1
ATOM 760 C CA . LEU A 1 95 ? -9.219 3.848 14.615 1.00 85.81 95 LEU A CA 1
ATOM 761 C C . LEU A 1 95 ? -9.919 5.183 14.839 1.00 85.81 95 LEU A C 1
ATOM 763 O O . LEU A 1 95 ? -10.951 5.471 14.233 1.00 85.81 95 LEU A O 1
ATOM 767 N N . SER A 1 96 ? -9.312 6.036 15.665 1.00 89.00 96 SER A N 1
ATOM 768 C CA . SER A 1 96 ? -9.680 7.448 15.689 1.00 89.00 96 SER A CA 1
ATOM 769 C C . SER A 1 96 ? -9.346 8.099 14.343 1.00 89.00 96 SER A C 1
ATOM 771 O O . SER A 1 96 ? -8.470 7.638 13.608 1.00 89.00 96 SER A O 1
ATOM 773 N N . ASN A 1 97 ? -10.006 9.215 14.029 1.00 86.81 97 ASN A N 1
ATOM 774 C CA . ASN A 1 97 ? -9.717 9.978 12.809 1.00 86.81 97 ASN A CA 1
ATOM 775 C C . ASN A 1 97 ? -8.243 10.398 12.707 1.00 86.81 97 ASN A C 1
ATOM 777 O O . ASN A 1 97 ? -7.698 10.454 11.610 1.00 86.81 97 ASN A O 1
ATOM 781 N N . GLU A 1 98 ? -7.612 10.709 13.839 1.00 90.19 98 GLU A N 1
ATOM 782 C CA . GLU A 1 98 ? -6.197 11.077 13.908 1.00 90.19 98 GLU A CA 1
ATOM 783 C C . GLU A 1 98 ? -5.307 9.886 13.547 1.00 90.19 98 GLU A C 1
ATOM 785 O O . GLU A 1 98 ? -4.505 9.982 12.624 1.00 90.19 98 GLU A O 1
ATOM 790 N N . LEU A 1 99 ? -5.535 8.725 14.170 1.00 89.81 99 LEU A N 1
ATOM 791 C CA . LEU A 1 99 ? -4.775 7.510 13.872 1.00 89.81 99 LEU A CA 1
ATOM 792 C C . LEU A 1 99 ? -4.974 7.040 12.429 1.00 89.81 99 LEU A C 1
ATOM 794 O O . LEU A 1 99 ? -4.024 6.602 11.788 1.00 89.81 99 LEU A O 1
ATOM 798 N N . LEU A 1 100 ? -6.191 7.145 11.894 1.00 90.94 100 LEU A N 1
ATOM 799 C CA . LEU A 1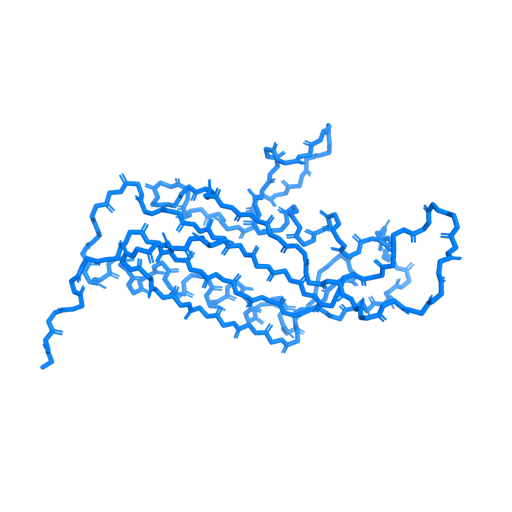 100 ? -6.467 6.815 10.499 1.00 90.94 100 LEU A CA 1
ATOM 800 C C . LEU A 1 100 ? -5.678 7.722 9.544 1.00 90.94 100 LEU A C 1
ATOM 802 O O . LEU A 1 100 ? -5.076 7.233 8.588 1.00 90.94 100 LEU A O 1
ATOM 806 N N . ARG A 1 101 ? -5.646 9.034 9.815 1.00 91.19 101 ARG A N 1
ATOM 807 C CA . ARG A 1 101 ? -4.842 9.992 9.041 1.00 91.19 101 ARG A CA 1
ATOM 808 C C . ARG A 1 101 ? -3.356 9.671 9.133 1.00 91.19 101 ARG A C 1
ATOM 810 O O . ARG A 1 101 ? -2.692 9.691 8.102 1.00 91.19 101 ARG A O 1
ATOM 817 N N . ASP A 1 102 ? -2.862 9.312 10.312 1.00 91.75 102 ASP A N 1
ATOM 818 C CA . ASP A 1 102 ? -1.466 8.919 10.508 1.00 91.75 102 ASP A CA 1
ATOM 819 C C . ASP A 1 102 ? -1.111 7.649 9.728 1.00 91.75 102 ASP A C 1
ATOM 821 O O . ASP A 1 102 ? -0.059 7.588 9.092 1.00 91.75 102 ASP A O 1
ATOM 825 N N . VAL A 1 103 ? -1.990 6.641 9.724 1.00 91.19 103 VAL A N 1
ATOM 826 C CA . VAL A 1 103 ? -1.804 5.413 8.933 1.00 91.19 103 VAL A CA 1
ATOM 827 C C . VAL A 1 103 ? -1.734 5.740 7.440 1.00 91.19 103 VAL A C 1
ATOM 829 O O . VAL A 1 103 ? -0.790 5.325 6.766 1.00 91.19 103 VAL A O 1
ATOM 832 N N . VAL A 1 104 ? -2.689 6.522 6.925 1.00 92.81 104 VAL A N 1
ATOM 833 C CA . VAL A 1 104 ? -2.712 6.938 5.513 1.00 92.81 104 VAL A CA 1
ATOM 834 C C . VAL A 1 104 ? -1.469 7.759 5.163 1.00 92.81 104 VAL A C 1
ATOM 836 O O . VAL A 1 104 ? -0.846 7.509 4.132 1.00 92.81 104 VAL A O 1
ATOM 839 N N . ALA A 1 105 ? -1.057 8.686 6.031 1.00 92.94 105 ALA A N 1
ATOM 840 C CA . ALA A 1 105 ? 0.140 9.498 5.838 1.00 92.94 105 ALA A CA 1
ATOM 841 C C . ALA A 1 105 ? 1.416 8.646 5.814 1.00 92.94 105 ALA A C 1
ATOM 843 O O . ALA A 1 105 ? 2.265 8.847 4.949 1.00 92.94 105 ALA A O 1
ATOM 844 N N . LYS A 1 106 ? 1.549 7.656 6.705 1.00 92.31 106 LYS A N 1
ATOM 845 C CA . LYS A 1 106 ? 2.686 6.722 6.707 1.00 92.31 106 LYS A CA 1
ATOM 846 C C . LYS A 1 106 ? 2.765 5.917 5.410 1.00 92.31 106 LYS A C 1
ATOM 848 O O . LYS A 1 106 ? 3.846 5.819 4.835 1.00 92.31 106 LYS A O 1
ATOM 853 N N . ILE A 1 107 ? 1.639 5.395 4.917 1.00 92.00 107 ILE A N 1
ATOM 854 C CA . ILE A 1 107 ? 1.592 4.668 3.636 1.00 92.00 107 ILE A CA 1
ATOM 855 C C . ILE A 1 107 ? 1.921 5.602 2.467 1.00 92.00 107 ILE A C 1
ATOM 857 O O . ILE A 1 107 ? 2.693 5.225 1.586 1.00 92.00 107 ILE A O 1
ATOM 861 N N . GLY A 1 108 ? 1.385 6.824 2.469 1.00 93.19 108 GLY A N 1
ATOM 862 C CA . GLY A 1 108 ? 1.691 7.840 1.462 1.00 93.19 108 GLY A CA 1
ATOM 863 C C . GLY A 1 108 ? 3.179 8.192 1.434 1.00 93.19 108 GLY A C 1
ATOM 864 O O . GLY A 1 108 ? 3.801 8.147 0.377 1.00 93.19 108 GLY A O 1
ATOM 865 N N . ASN A 1 109 ? 3.781 8.443 2.598 1.00 92.88 109 ASN A N 1
ATOM 866 C CA . ASN A 1 109 ? 5.211 8.735 2.731 1.00 92.88 109 ASN A CA 1
ATOM 867 C C . ASN A 1 109 ? 6.078 7.576 2.237 1.00 92.88 109 ASN A C 1
ATOM 869 O O . ASN A 1 109 ? 7.031 7.796 1.491 1.00 92.88 109 ASN A O 1
ATOM 873 N N . PHE A 1 110 ? 5.715 6.347 2.610 1.00 90.12 110 PHE A N 1
AT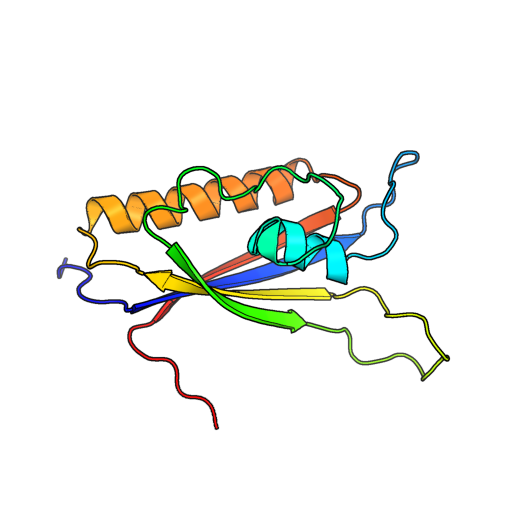OM 874 C CA . PHE A 1 110 ? 6.339 5.139 2.089 1.00 90.12 110 PHE A CA 1
ATOM 875 C C . PHE A 1 110 ? 6.265 5.106 0.550 1.00 90.12 110 PHE A C 1
ATOM 877 O O . PHE A 1 110 ? 7.287 4.935 -0.115 1.00 90.12 110 PHE A O 1
ATOM 884 N N . CYS A 1 111 ? 5.093 5.345 -0.043 1.00 90.12 111 CYS A N 1
ATOM 885 C CA . CYS A 1 111 ? 4.947 5.309 -1.497 1.00 90.12 111 CYS A CA 1
ATOM 886 C C . CYS A 1 111 ? 5.743 6.423 -2.197 1.00 90.12 111 CYS A C 1
ATOM 888 O O . CYS A 1 111 ? 6.376 6.175 -3.224 1.00 90.12 111 CYS A O 1
ATOM 890 N N . GLU A 1 112 ? 5.757 7.636 -1.639 1.00 92.81 112 GLU A N 1
ATOM 891 C CA . GLU A 1 112 ? 6.531 8.768 -2.159 1.00 92.81 112 GLU A CA 1
ATOM 892 C C . GLU A 1 112 ? 8.041 8.532 -2.092 1.00 92.81 112 GLU A C 1
ATOM 894 O O . GLU A 1 112 ? 8.763 8.874 -3.029 1.00 92.81 112 GLU A O 1
ATOM 899 N N . GLU A 1 113 ? 8.539 7.920 -1.018 1.00 89.19 113 GLU A N 1
ATOM 900 C CA . GLU A 1 113 ? 9.951 7.554 -0.904 1.00 89.19 113 GLU A CA 1
ATOM 901 C C . GLU A 1 113 ? 10.352 6.602 -2.041 1.00 89.19 113 GLU A C 1
ATOM 903 O O . GLU A 1 113 ? 11.317 6.851 -2.771 1.00 89.19 113 GLU A O 1
ATOM 908 N N . TRP A 1 114 ? 9.557 5.553 -2.255 1.00 87.00 114 TRP A N 1
ATOM 909 C CA . TRP A 1 114 ? 9.769 4.579 -3.324 1.00 87.00 114 TRP A CA 1
ATOM 910 C C . TRP A 1 114 ? 9.568 5.161 -4.721 1.00 87.00 114 TRP A C 1
ATOM 912 O O . TRP A 1 114 ? 10.228 4.723 -5.664 1.00 87.00 114 TRP A O 1
ATOM 922 N N . LYS A 1 115 ? 8.694 6.159 -4.865 1.00 88.31 115 LYS A N 1
ATOM 923 C CA . LYS A 1 115 ? 8.497 6.911 -6.106 1.00 88.31 115 LYS A CA 1
ATOM 924 C C . LYS A 1 115 ? 9.631 7.883 -6.400 1.00 88.31 115 LYS A C 1
ATOM 926 O O . LYS A 1 115 ? 9.891 8.157 -7.565 1.00 88.31 115 LYS A O 1
ATOM 931 N N . LYS A 1 116 ? 10.334 8.410 -5.398 1.00 87.69 116 LYS A N 1
ATOM 932 C CA . LYS A 1 116 ? 11.484 9.307 -5.609 1.00 87.69 116 LYS A CA 1
ATOM 933 C C . LYS A 1 116 ? 12.762 8.519 -5.852 1.00 87.69 116 LYS A C 1
ATOM 935 O O . LYS A 1 116 ? 13.398 8.688 -6.892 1.00 87.69 116 LYS A O 1
ATOM 940 N N . GLN A 1 117 ? 13.102 7.649 -4.909 1.00 82.56 117 GLN A N 1
ATOM 941 C CA . GLN A 1 117 ? 14.402 6.989 -4.857 1.00 82.56 117 GLN A CA 1
ATOM 942 C C . GLN A 1 117 ? 14.425 5.717 -5.705 1.00 82.56 117 GLN A C 1
ATOM 944 O O . GLN A 1 117 ? 15.400 5.460 -6.406 1.00 82.56 117 GLN A O 1
ATOM 949 N N . GLY A 1 118 ? 13.333 4.945 -5.689 1.00 76.50 118 GLY A N 1
ATOM 950 C CA . GLY A 1 118 ? 13.367 3.550 -6.119 1.00 76.50 118 GLY A CA 1
ATOM 951 C C . GLY A 1 118 ? 14.277 2.708 -5.214 1.00 76.50 118 GLY A C 1
ATOM 952 O O . GLY A 1 118 ? 15.249 3.190 -4.638 1.00 76.50 118 GLY A O 1
ATOM 953 N N . LYS A 1 119 ? 13.955 1.429 -5.041 1.00 76.12 119 LYS A N 1
ATOM 954 C CA . LYS A 1 119 ? 14.751 0.497 -4.231 1.00 76.12 119 LYS A CA 1
ATOM 955 C C . LYS A 1 119 ? 14.746 -0.875 -4.895 1.00 76.12 119 LYS A C 1
ATOM 957 O O . LYS A 1 119 ? 13.764 -1.271 -5.519 1.00 76.12 119 LYS A O 1
ATOM 962 N N . TYR A 1 120 ? 15.857 -1.601 -4.788 1.00 72.69 120 TYR A N 1
ATOM 963 C CA . TYR A 1 120 ? 15.994 -2.974 -5.303 1.00 72.69 120 TYR A CA 1
ATOM 964 C C . TYR A 1 120 ? 15.660 -3.142 -6.801 1.00 72.69 120 TYR A C 1
ATOM 966 O O . TYR A 1 120 ? 15.149 -4.184 -7.206 1.00 72.69 120 TYR A O 1
ATOM 974 N N . GLY A 1 121 ? 15.920 -2.119 -7.624 1.00 71.44 121 GLY A N 1
ATOM 975 C CA . GLY A 1 121 ? 15.596 -2.124 -9.059 1.00 71.44 121 GLY A CA 1
ATOM 976 C C . GLY A 1 121 ? 14.118 -1.864 -9.387 1.00 71.44 121 GLY A C 1
ATOM 977 O O . GLY A 1 121 ? 13.700 -2.025 -10.531 1.00 71.44 121 GLY A O 1
ATOM 978 N N . ASN A 1 122 ? 13.315 -1.458 -8.400 1.00 75.94 122 ASN A N 1
ATOM 979 C CA . ASN A 1 122 ? 11.892 -1.161 -8.552 1.00 75.94 122 ASN A CA 1
ATOM 980 C C . ASN A 1 122 ? 11.597 0.281 -8.129 1.00 75.94 122 ASN A C 1
ATOM 982 O O . ASN A 1 122 ? 12.159 0.785 -7.156 1.00 75.94 122 ASN A O 1
ATOM 986 N N . LYS A 1 123 ? 10.679 0.942 -8.835 1.00 82.12 123 LYS A N 1
ATOM 987 C CA . LYS A 1 123 ? 10.227 2.300 -8.515 1.00 82.12 123 LYS A CA 1
ATOM 988 C C . LYS A 1 123 ? 8.713 2.387 -8.627 1.00 82.12 123 LYS A C 1
ATOM 990 O O . LYS A 1 123 ? 8.151 1.903 -9.606 1.00 82.12 123 LYS A O 1
ATOM 995 N N . ILE A 1 124 ? 8.054 3.006 -7.649 1.00 86.94 124 ILE A N 1
ATOM 996 C CA . ILE A 1 124 ? 6.622 3.313 -7.773 1.00 86.94 124 ILE A CA 1
ATOM 997 C C . ILE A 1 124 ? 6.472 4.439 -8.796 1.00 86.94 124 ILE A C 1
ATOM 999 O O . ILE A 1 124 ? 7.156 5.453 -8.710 1.00 86.94 124 ILE A O 1
ATOM 1003 N N . ILE A 1 125 ? 5.585 4.272 -9.771 1.00 87.44 125 ILE A N 1
ATOM 1004 C CA . ILE A 1 125 ? 5.239 5.324 -10.738 1.00 87.44 125 ILE A CA 1
ATOM 1005 C C . ILE A 1 125 ? 4.061 6.136 -10.199 1.00 87.44 125 ILE A C 1
ATOM 1007 O O . ILE A 1 125 ? 4.074 7.368 -10.195 1.00 87.44 125 ILE A O 1
ATOM 1011 N N . SER A 1 126 ? 3.048 5.427 -9.707 1.00 90.94 126 SER A N 1
ATOM 1012 C CA . SER A 1 126 ? 1.827 5.989 -9.147 1.00 90.94 126 SER A CA 1
ATOM 1013 C C . SER A 1 126 ? 1.261 5.058 -8.084 1.00 90.94 126 SER A C 1
ATOM 1015 O O . SER A 1 126 ? 1.533 3.855 -8.089 1.00 90.94 126 SER A O 1
ATOM 1017 N N . TYR A 1 127 ? 0.461 5.618 -7.186 1.00 94.38 127 TYR A N 1
ATOM 1018 C CA . TYR A 1 127 ? -0.270 4.862 -6.185 1.00 94.38 127 TYR A CA 1
ATOM 1019 C C . TYR A 1 127 ? -1.593 5.549 -5.860 1.00 94.38 127 TYR A C 1
ATOM 1021 O O . TYR A 1 127 ? -1.727 6.759 -6.040 1.00 94.38 127 TYR A O 1
ATOM 1029 N N . GLU A 1 128 ? -2.541 4.767 -5.365 1.00 95.50 128 GLU A N 1
ATOM 1030 C CA . GLU A 1 128 ? -3.825 5.230 -4.855 1.00 95.50 128 GLU A CA 1
ATOM 1031 C C . GLU A 1 128 ? -4.110 4.540 -3.524 1.00 95.50 128 GLU A C 1
ATOM 1033 O O . GLU A 1 128 ? -3.912 3.331 -3.387 1.00 95.50 128 GLU A O 1
ATOM 1038 N N . ILE A 1 129 ? -4.575 5.319 -2.547 1.00 94.81 129 ILE A N 1
ATOM 1039 C CA . ILE A 1 129 ? -5.000 4.826 -1.238 1.00 94.81 129 ILE A CA 1
ATOM 1040 C C . ILE A 1 129 ? -6.498 5.068 -1.138 1.00 94.81 129 ILE A C 1
ATOM 1042 O O . ILE A 1 129 ? -6.947 6.212 -1.162 1.00 94.81 129 ILE A O 1
ATOM 1046 N N . ASN A 1 130 ? -7.260 3.992 -1.002 1.00 94.00 130 ASN A N 1
ATOM 1047 C CA . ASN A 1 130 ? -8.701 4.032 -0.824 1.00 94.00 130 ASN A CA 1
ATOM 1048 C C . ASN A 1 130 ? -9.081 3.423 0.523 1.00 94.00 130 ASN A C 1
ATOM 1050 O O . ASN A 1 130 ? -8.433 2.499 1.011 1.00 94.00 130 ASN A O 1
ATOM 1054 N N . LEU A 1 131 ? -10.155 3.933 1.117 1.00 93.12 131 LEU A N 1
ATOM 1055 C CA . LEU A 1 131 ? -10.735 3.388 2.337 1.00 93.12 131 LEU A CA 1
ATOM 1056 C C . LEU A 1 131 ? -12.100 2.791 2.003 1.00 93.12 131 LEU A C 1
ATOM 1058 O O . LEU A 1 131 ? -12.913 3.433 1.339 1.00 93.12 131 LEU A O 1
ATOM 1062 N N . ALA A 1 132 ? -12.355 1.569 2.463 1.00 90.88 132 ALA A N 1
ATOM 1063 C CA . ALA A 1 132 ? -13.599 0.860 2.198 1.00 90.88 132 ALA A CA 1
ATOM 1064 C C . ALA A 1 132 ? -14.211 0.308 3.488 1.00 90.88 132 ALA A C 1
ATOM 1066 O O . ALA A 1 132 ? -13.524 -0.239 4.349 1.00 90.88 132 ALA A O 1
ATOM 1067 N N . LYS A 1 133 ? -15.533 0.444 3.615 1.00 88.31 133 LYS A N 1
ATOM 1068 C CA . LYS A 1 133 ? -16.295 -0.154 4.717 1.00 88.31 133 LYS A CA 1
ATOM 1069 C C . LYS A 1 133 ? -16.596 -1.631 4.472 1.00 88.31 133 LYS A C 1
ATOM 1071 O O . LYS A 1 133 ? -16.666 -2.409 5.403 1.00 88.31 133 LYS A O 1
ATOM 1076 N N . THR A 1 134 ? -16.777 -2.038 3.222 1.00 84.06 134 THR A N 1
ATOM 1077 C CA . THR A 1 134 ? -17.095 -3.427 2.875 1.00 84.06 134 THR A CA 1
ATOM 1078 C C . THR A 1 134 ? -16.453 -3.764 1.540 1.00 84.06 134 THR A C 1
ATOM 1080 O O . THR A 1 134 ? -16.401 -2.918 0.648 1.00 84.06 134 THR A O 1
ATOM 1083 N N . LEU A 1 135 ? -15.974 -4.998 1.404 1.00 80.19 135 LEU A N 1
ATOM 1084 C CA . LEU A 1 135 ? -15.503 -5.557 0.142 1.00 80.19 135 LEU A CA 1
ATOM 1085 C C . LEU A 1 135 ? -16.563 -6.522 -0.381 1.00 80.19 135 LEU A C 1
ATOM 1087 O O . LEU A 1 135 ? -17.021 -7.394 0.354 1.00 80.19 135 LEU A O 1
ATOM 1091 N N . VAL A 1 136 ? -16.953 -6.368 -1.643 1.00 72.50 136 VAL A N 1
ATOM 1092 C CA . VAL A 1 136 ? -17.894 -7.273 -2.310 1.00 72.50 136 VAL A CA 1
ATOM 1093 C C . VAL A 1 136 ? -17.157 -7.921 -3.472 1.00 72.50 136 VAL A C 1
ATOM 1095 O O . VAL A 1 136 ? -16.829 -7.244 -4.443 1.00 72.50 136 VAL A O 1
ATOM 1098 N N . TYR A 1 137 ? -16.894 -9.223 -3.367 1.00 67.19 137 TYR A N 1
ATOM 1099 C CA . TYR A 1 137 ? -16.440 -10.032 -4.497 1.00 67.19 137 TYR A CA 1
ATOM 1100 C C . TYR A 1 137 ? -17.669 -10.596 -5.219 1.00 67.19 137 TYR A C 1
ATOM 1102 O O . TYR A 1 137 ? -18.635 -11.010 -4.574 1.00 67.19 137 TYR A O 1
ATOM 1110 N N . ARG A 1 138 ? -17.638 -10.591 -6.551 1.00 44.34 138 ARG A N 1
ATOM 1111 C CA . ARG A 1 138 ? -18.546 -11.361 -7.406 1.00 44.34 138 ARG A CA 1
ATOM 1112 C C . ARG A 1 138 ? -17.747 -12.424 -8.133 1.00 44.34 138 ARG A C 1
ATOM 1114 O O . ARG A 1 138 ? -16.613 -12.092 -8.543 1.00 44.34 138 ARG A O 1
#

pLDDT: mean 74.32, std 17.62, range [35.38, 95.5]

Secondary structure (DSSP, 8-state):
-------SEEEEEEEEEE---TT-----HHHHHHHHHH-GGGSSS-----SSTT-TTTEEEEEEEEEPPPPSS--TT--PPPSEEEEEEEESSPPPHHHHHHHHHHHHHHHHHHHHT-BTTEEEEEEEEEEES-----